Protein AF-A0A1C4VJJ0-F1 (afdb_monomer)

Secondary structure (DSSP, 8-state):
-------PPPPPPPTT--HHHHHHHHHHHHHHTTT--HHHHHHHHHHHHHHHHHHHHHHHHTT-SEEE-GGG-EEE-THHHHHHHHHHHHHHHHHHH-TTS-S--TTSHHHHHHHHTTTTT--

Structure (mmCIF, N/CA/C/O backbone):
data_AF-A0A1C4VJJ0-F1
#
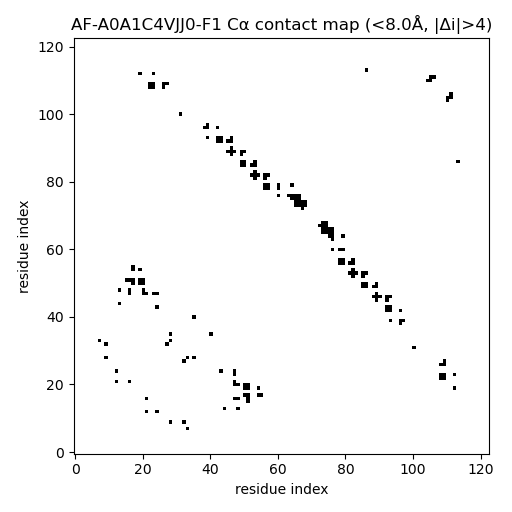_entry.id   AF-A0A1C4VJJ0-F1
#
loop_
_atom_site.group_PDB
_atom_site.id
_atom_site.type_symbol
_atom_site.label_atom_id
_atom_site.label_alt_id
_atom_site.label_comp_id
_atom_site.label_asym_id
_atom_site.label_entity_id
_atom_site.label_seq_id
_atom_site.pdbx_PDB_ins_code
_atom_site.Cartn_x
_atom_site.Cartn_y
_atom_site.Cartn_z
_atom_site.occupancy
_atom_site.B_iso_or_equiv
_atom_site.auth_seq_id
_atom_site.auth_comp_id
_atom_site.auth_asym_id
_atom_site.auth_atom_id
_atom_site.pdbx_PDB_model_num
ATOM 1 N N . MET A 1 1 ? 20.376 -21.073 -34.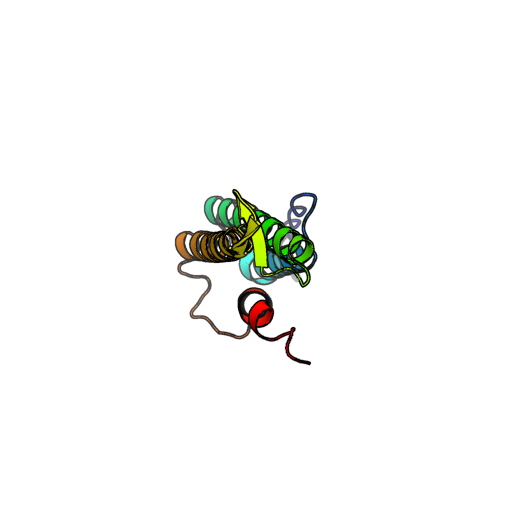105 1.00 39.91 1 MET A N 1
ATOM 2 C CA . MET A 1 1 ? 20.999 -20.433 -32.929 1.00 39.91 1 MET A CA 1
ATOM 3 C C . MET A 1 1 ? 19.987 -19.452 -32.373 1.00 39.91 1 MET A C 1
ATOM 5 O O . MET A 1 1 ? 19.830 -18.378 -32.931 1.00 39.91 1 MET A O 1
ATOM 9 N N . THR A 1 2 ? 19.201 -19.875 -31.385 1.00 43.84 2 THR A N 1
ATOM 10 C CA . THR A 1 2 ? 18.317 -18.987 -30.622 1.00 43.84 2 THR A CA 1
ATOM 11 C C . THR A 1 2 ? 19.180 -18.264 -29.603 1.00 43.84 2 THR A C 1
ATOM 13 O O . THR A 1 2 ? 19.650 -18.873 -28.646 1.00 43.84 2 THR A O 1
ATOM 16 N N . ASP A 1 3 ? 19.460 -17.001 -29.896 1.00 43.16 3 ASP A N 1
ATOM 17 C CA . ASP A 1 3 ? 20.109 -16.052 -29.003 1.00 43.16 3 ASP A CA 1
ATOM 18 C C . ASP A 1 3 ? 19.116 -15.724 -27.880 1.00 43.16 3 ASP A C 1
ATOM 20 O O . ASP A 1 3 ? 18.187 -14.932 -28.051 1.00 43.16 3 ASP A O 1
ATOM 24 N N . THR A 1 4 ? 19.206 -16.464 -26.775 1.00 50.78 4 THR A N 1
ATOM 25 C CA . THR A 1 4 ? 18.408 -16.207 -25.577 1.00 50.78 4 THR A CA 1
ATOM 26 C C . THR A 1 4 ? 18.939 -14.913 -24.976 1.00 50.78 4 THR A C 1
ATOM 28 O O . THR A 1 4 ? 20.016 -14.907 -24.379 1.00 50.78 4 THR A O 1
AT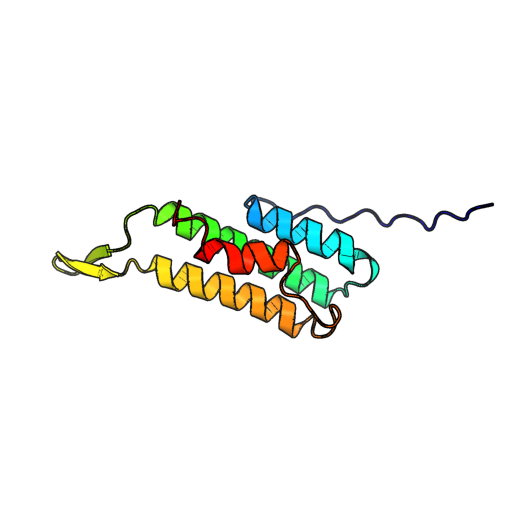OM 31 N N . ALA A 1 5 ? 18.219 -13.806 -25.181 1.00 53.75 5 ALA A N 1
ATOM 32 C CA . ALA A 1 5 ? 18.549 -12.528 -24.560 1.00 53.75 5 ALA A CA 1
ATOM 33 C C . ALA A 1 5 ? 18.811 -12.747 -23.056 1.00 53.75 5 ALA A C 1
ATOM 35 O O . ALA A 1 5 ? 18.053 -13.491 -22.427 1.00 53.75 5 ALA A O 1
ATOM 36 N N . PRO A 1 6 ? 19.871 -12.152 -22.478 1.00 48.84 6 PRO A N 1
ATOM 37 C CA . PRO A 1 6 ? 20.214 -12.386 -21.085 1.00 48.84 6 PRO A CA 1
ATOM 38 C C . PRO A 1 6 ? 19.048 -11.936 -20.208 1.00 48.84 6 PRO A C 1
ATOM 40 O O . PRO A 1 6 ? 18.710 -10.751 -20.158 1.00 48.84 6 PRO A O 1
ATOM 43 N N . GLU A 1 7 ? 18.418 -12.904 -19.548 1.00 54.47 7 GLU A N 1
ATOM 44 C CA . GLU A 1 7 ? 17.358 -12.685 -18.576 1.00 54.47 7 GLU A CA 1
ATOM 45 C C . GLU A 1 7 ? 17.960 -11.842 -17.447 1.00 54.47 7 GLU A C 1
ATOM 47 O O . GLU A 1 7 ? 18.807 -12.300 -16.677 1.00 54.47 7 GLU A O 1
ATOM 52 N N . ARG A 1 8 ? 17.635 -10.544 -17.424 1.00 56.44 8 ARG A N 1
ATOM 53 C CA . ARG A 1 8 ? 18.104 -9.656 -16.360 1.00 56.44 8 ARG A CA 1
ATOM 54 C C . ARG A 1 8 ? 17.524 -10.208 -15.053 1.00 56.44 8 ARG A C 1
ATOM 56 O O . ARG A 1 8 ? 16.302 -10.337 -14.985 1.00 56.44 8 ARG A O 1
ATOM 63 N N . PRO A 1 9 ? 18.351 -10.517 -14.038 1.00 62.91 9 PRO A N 1
ATOM 64 C CA . PRO A 1 9 ? 17.842 -11.058 -12.787 1.00 62.91 9 PRO A CA 1
ATOM 65 C C . PRO A 1 9 ? 16.829 -10.079 -12.197 1.00 62.91 9 PRO A C 1
ATOM 67 O O . PRO A 1 9 ? 17.097 -8.874 -12.112 1.00 62.91 9 PRO A O 1
ATOM 70 N N . LEU A 1 10 ? 15.648 -10.595 -11.854 1.00 67.44 10 LEU A N 1
ATOM 71 C CA . LEU A 1 10 ? 14.620 -9.808 -11.190 1.00 67.44 10 LEU A CA 1
ATOM 72 C C . LEU A 1 10 ? 15.167 -9.339 -9.835 1.00 67.44 10 LEU A C 1
ATOM 74 O O . LEU A 1 10 ? 15.791 -10.131 -9.129 1.00 67.44 10 LEU A O 1
ATOM 78 N N . PRO A 1 11 ? 14.988 -8.058 -9.478 1.00 79.62 11 PRO A N 1
ATOM 79 C CA . PRO A 1 11 ? 15.427 -7.560 -8.186 1.00 79.62 11 PRO A CA 1
ATOM 80 C C . PRO A 1 11 ? 14.630 -8.218 -7.058 1.00 79.62 11 PRO A C 1
ATOM 82 O O . PRO A 1 11 ? 13.422 -8.441 -7.186 1.00 79.62 11 PRO A O 1
ATOM 85 N N . ASP A 1 12 ? 15.308 -8.460 -5.938 1.00 86.38 12 ASP A N 1
ATOM 86 C CA . ASP A 1 12 ? 14.665 -8.988 -4.741 1.00 86.38 12 ASP A CA 1
ATOM 87 C C . ASP A 1 12 ? 13.579 -8.024 -4.233 1.00 86.38 12 ASP A C 1
ATOM 89 O O . ASP A 1 12 ? 13.760 -6.795 -4.284 1.00 86.38 12 ASP A O 1
ATOM 93 N N . PRO A 1 13 ? 12.448 -8.554 -3.733 1.00 89.31 13 PRO A N 1
ATOM 94 C CA . PRO A 1 13 ? 11.411 -7.731 -3.139 1.00 89.31 13 PRO A CA 1
ATOM 95 C C . PRO A 1 13 ? 11.931 -6.992 -1.898 1.00 89.31 13 PRO A C 1
ATOM 97 O O . PRO A 1 13 ? 12.818 -7.481 -1.191 1.00 89.31 13 PRO A O 1
ATOM 100 N N . PRO A 1 14 ? 11.357 -5.818 -1.575 1.00 90.50 14 PRO A N 1
ATOM 101 C CA . PRO A 1 14 ? 11.547 -5.199 -0.273 1.00 90.50 14 PRO A CA 1
ATOM 102 C C . PRO A 1 14 ? 11.280 -6.193 0.872 1.00 90.50 14 PRO A C 1
ATOM 104 O O . PRO A 1 14 ? 10.401 -7.046 0.743 1.00 90.50 14 PRO A O 1
ATOM 107 N N . PRO A 1 15 ? 11.990 -6.082 2.008 1.00 89.50 15 PRO A N 1
ATOM 108 C CA . PRO A 1 15 ? 11.703 -6.924 3.161 1.00 89.50 15 PRO A CA 1
ATOM 109 C C . PRO A 1 15 ? 10.305 -6.624 3.714 1.00 89.50 15 PRO A C 1
ATOM 111 O O . PRO A 1 15 ? 9.765 -5.529 3.527 1.00 89.50 15 PRO A O 1
ATOM 114 N N . ASP A 1 16 ? 9.747 -7.596 4.435 1.00 89.94 16 ASP A N 1
ATOM 115 C CA . ASP A 1 16 ? 8.493 -7.462 5.178 1.00 89.94 16 ASP A CA 1
ATOM 116 C C . ASP A 1 16 ? 7.278 -7.082 4.308 1.00 89.94 16 ASP A C 1
ATOM 118 O O . ASP A 1 16 ? 6.420 -6.298 4.731 1.00 89.94 16 ASP A O 1
ATOM 122 N N . LEU A 1 17 ? 7.175 -7.626 3.094 1.00 91.44 17 LEU A N 1
ATOM 123 C CA . LEU A 1 17 ? 5.935 -7.550 2.321 1.00 91.44 17 LEU A CA 1
ATOM 124 C C . LEU A 1 17 ? 4.896 -8.545 2.842 1.00 91.44 17 LEU A C 1
ATOM 126 O O . LEU A 1 17 ? 5.208 -9.673 3.218 1.00 91.44 17 LEU A O 1
ATOM 130 N N . THR A 1 18 ? 3.643 -8.105 2.855 1.00 93.31 18 THR A N 1
ATOM 131 C CA . THR A 1 18 ? 2.483 -8.988 3.001 1.00 93.31 18 THR A CA 1
ATOM 132 C C . THR A 1 18 ? 2.267 -9.784 1.710 1.00 93.31 18 THR A C 1
ATOM 134 O O . THR A 1 18 ? 2.767 -9.366 0.662 1.00 93.31 18 THR A O 1
ATOM 137 N N . PRO A 1 19 ? 1.513 -10.900 1.743 1.00 91.62 19 PRO A N 1
ATOM 138 C CA . PRO A 1 19 ? 1.237 -11.685 0.539 1.00 91.62 19 PRO A CA 1
ATOM 139 C C . PRO A 1 19 ? 0.670 -10.848 -0.616 1.00 91.62 19 PRO A C 1
ATOM 141 O O . PRO A 1 19 ? 1.218 -10.878 -1.709 1.00 91.62 19 PRO A O 1
ATOM 144 N N . ASP A 1 20 ? -0.331 -9.999 -0.359 1.00 84.62 20 ASP A N 1
ATOM 145 C CA . ASP A 1 20 ? -0.938 -9.151 -1.398 1.00 84.62 20 ASP A CA 1
ATOM 146 C C . ASP A 1 20 ? 0.061 -8.119 -1.975 1.00 84.62 20 ASP A C 1
ATOM 148 O O . ASP A 1 20 ? 0.002 -7.770 -3.157 1.00 84.62 20 ASP A O 1
ATOM 152 N N . ALA A 1 21 ? 1.000 -7.621 -1.162 1.00 87.94 21 ALA A N 1
ATOM 153 C CA . ALA A 1 21 ? 2.047 -6.710 -1.622 1.00 87.94 21 ALA A CA 1
ATOM 154 C C . ALA A 1 21 ? 3.137 -7.427 -2.436 1.00 87.94 21 ALA A C 1
ATOM 156 O O . ALA A 1 21 ? 3.685 -6.833 -3.369 1.00 87.94 21 ALA A O 1
ATOM 157 N N . LEU A 1 22 ? 3.444 -8.681 -2.093 1.00 90.81 22 LEU A N 1
ATOM 158 C CA . LEU A 1 22 ? 4.362 -9.531 -2.847 1.00 90.81 22 LEU A CA 1
ATOM 159 C C . LEU A 1 22 ? 3.756 -9.926 -4.198 1.00 90.81 22 LEU A C 1
ATOM 161 O O . LEU A 1 22 ? 4.413 -9.763 -5.221 1.00 90.81 22 LEU A O 1
ATOM 165 N N . ASP A 1 23 ? 2.481 -10.314 -4.224 1.00 86.75 23 ASP A N 1
ATOM 166 C CA . ASP A 1 23 ? 1.757 -10.603 -5.464 1.00 86.75 23 ASP A CA 1
ATOM 167 C C . ASP A 1 23 ? 1.795 -9.394 -6.415 1.00 86.75 23 ASP A C 1
ATOM 169 O O . ASP A 1 23 ? 2.048 -9.537 -7.609 1.00 86.75 23 ASP A O 1
ATOM 173 N N . LEU A 1 24 ? 1.603 -8.175 -5.891 1.00 85.31 24 LEU A N 1
ATOM 174 C CA . LEU A 1 24 ? 1.711 -6.940 -6.677 1.00 85.31 24 LEU A CA 1
ATOM 175 C C . LEU A 1 24 ? 3.129 -6.707 -7.229 1.00 85.31 24 LEU A C 1
ATOM 177 O O . LEU A 1 24 ? 3.279 -6.231 -8.357 1.00 85.31 24 LEU A O 1
ATOM 181 N N . TRP A 1 25 ? 4.161 -6.999 -6.433 1.00 88.31 25 TRP A N 1
ATOM 182 C CA . TRP A 1 25 ? 5.562 -6.898 -6.847 1.00 88.31 25 TRP A CA 1
ATOM 183 C C . TRP A 1 25 ? 5.860 -7.835 -8.018 1.00 88.31 25 TRP A C 1
ATOM 185 O O . TRP A 1 25 ? 6.373 -7.398 -9.052 1.00 88.31 25 TRP A O 1
ATOM 195 N N . GLU A 1 26 ? 5.499 -9.106 -7.860 1.00 88.50 26 GLU A N 1
ATOM 196 C CA . GLU A 1 26 ? 5.738 -10.152 -8.848 1.00 88.50 26 GLU A CA 1
ATOM 197 C C . GLU A 1 26 ? 4.945 -9.905 -10.135 1.00 88.50 26 GLU A C 1
ATOM 199 O O . GLU A 1 26 ? 5.521 -9.990 -11.219 1.00 88.50 26 GLU A O 1
ATOM 204 N N . ASP A 1 27 ? 3.669 -9.515 -10.037 1.00 84.38 27 ASP A N 1
ATOM 205 C CA . ASP A 1 27 ? 2.807 -9.209 -11.189 1.00 84.38 27 ASP A CA 1
ATOM 206 C C . ASP A 1 27 ? 3.415 -8.083 -12.044 1.00 84.38 27 ASP A C 1
ATOM 208 O O . ASP A 1 27 ? 3.618 -8.228 -13.253 1.00 84.38 27 ASP A O 1
ATOM 212 N N . ILE A 1 28 ? 3.808 -6.967 -11.416 1.00 84.56 28 ILE A N 1
ATOM 213 C CA . ILE A 1 28 ? 4.362 -5.822 -12.150 1.00 84.56 28 ILE A CA 1
ATOM 214 C C . ILE A 1 28 ? 5.730 -6.145 -12.752 1.00 84.56 28 ILE A C 1
ATOM 216 O O . ILE A 1 28 ? 5.985 -5.777 -13.900 1.00 84.56 28 ILE A O 1
ATOM 220 N N . LEU A 1 29 ? 6.619 -6.822 -12.025 1.00 86.19 29 LEU A N 1
ATOM 221 C CA . LEU A 1 29 ? 7.930 -7.170 -12.572 1.00 86.19 29 LEU A CA 1
ATOM 222 C C . LEU A 1 29 ? 7.848 -8.229 -13.675 1.00 86.19 29 LEU A C 1
ATOM 224 O O . LEU A 1 29 ? 8.590 -8.129 -14.650 1.00 86.19 29 LEU A O 1
ATOM 228 N N . THR A 1 30 ? 6.918 -9.178 -13.577 1.00 83.25 30 THR A N 1
ATOM 229 C CA . THR A 1 30 ? 6.691 -10.188 -14.620 1.00 83.25 30 THR A CA 1
ATOM 230 C C . THR A 1 30 ? 6.209 -9.541 -15.916 1.00 83.25 30 THR A C 1
ATOM 232 O O . THR A 1 30 ? 6.722 -9.843 -16.992 1.00 83.25 30 THR A O 1
ATOM 235 N N . HIS A 1 31 ? 5.251 -8.615 -15.832 1.00 81.12 31 HIS A N 1
ATOM 236 C CA . HIS A 1 31 ? 4.646 -8.008 -17.020 1.00 81.12 31 HIS A CA 1
ATOM 237 C C . HIS A 1 31 ? 5.413 -6.798 -17.564 1.00 81.12 31 HIS A C 1
ATOM 239 O O . H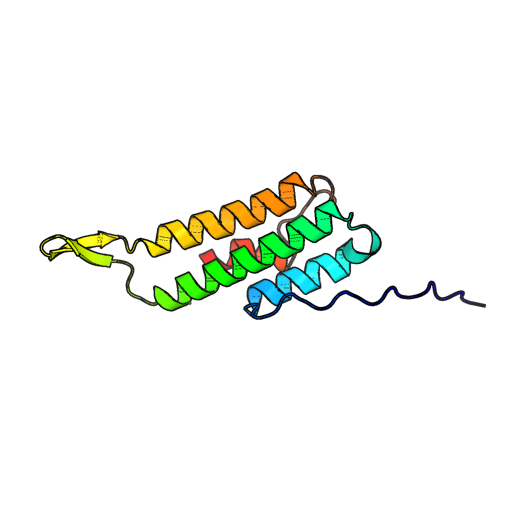IS A 1 31 ? 5.355 -6.518 -18.762 1.00 81.12 31 HIS A O 1
ATOM 245 N N . HIS A 1 32 ? 6.136 -6.077 -16.706 1.00 81.50 32 HIS A N 1
ATOM 246 C CA . HIS A 1 32 ? 6.725 -4.783 -17.054 1.00 81.50 32 HIS A CA 1
ATOM 247 C C . HIS A 1 32 ? 8.186 -4.623 -16.626 1.00 81.50 32 HIS A C 1
ATOM 249 O O . HIS A 1 32 ? 8.776 -3.579 -16.905 1.00 81.50 32 HIS A O 1
ATOM 255 N N . GLY A 1 33 ? 8.807 -5.623 -15.993 1.00 80.94 33 GLY A N 1
ATOM 256 C CA . GLY A 1 33 ? 10.170 -5.525 -15.456 1.00 80.94 33 GLY A CA 1
ATOM 257 C C . GLY A 1 33 ? 11.236 -5.199 -16.505 1.00 80.94 33 GLY A C 1
ATOM 258 O O . GLY A 1 33 ? 12.200 -4.498 -16.204 1.00 80.94 33 GLY A O 1
ATOM 259 N N . ALA A 1 34 ? 11.043 -5.617 -17.759 1.00 80.31 34 ALA A N 1
ATOM 260 C CA . ALA A 1 34 ? 11.951 -5.275 -18.858 1.00 80.31 34 ALA A CA 1
ATOM 261 C C . ALA A 1 34 ? 11.865 -3.795 -19.280 1.00 80.31 34 ALA A C 1
ATOM 263 O O . ALA A 1 34 ? 12.848 -3.225 -19.754 1.00 80.31 34 ALA A O 1
ATOM 264 N N . THR A 1 35 ? 10.696 -3.173 -19.112 1.00 80.69 35 THR A N 1
ATOM 265 C CA . THR A 1 35 ? 10.390 -1.810 -19.579 1.00 80.69 35 THR A CA 1
ATOM 266 C C . THR A 1 35 ? 10.305 -0.785 -18.452 1.00 80.69 35 THR A C 1
ATOM 268 O O . THR A 1 35 ? 10.157 0.409 -18.715 1.00 80.69 35 THR A O 1
ATOM 271 N N . ILE A 1 36 ? 10.360 -1.226 -17.193 1.00 81.88 36 ILE A N 1
ATOM 272 C CA . ILE A 1 36 ? 10.202 -0.351 -16.038 1.00 81.88 36 ILE A CA 1
ATOM 273 C C . ILE A 1 36 ? 11.374 0.633 -15.957 1.00 81.88 36 ILE A C 1
ATOM 275 O O . ILE A 1 36 ? 12.549 0.264 -15.978 1.00 81.88 36 ILE A O 1
ATOM 279 N N . THR A 1 37 ? 11.052 1.922 -15.882 1.00 85.12 37 THR A N 1
ATOM 280 C CA . THR A 1 37 ? 12.059 2.970 -15.689 1.00 85.12 37 THR A CA 1
ATOM 281 C C . THR A 1 37 ? 12.538 2.977 -14.238 1.00 85.12 37 THR A C 1
ATOM 283 O O . THR A 1 37 ? 11.849 2.483 -13.348 1.00 85.12 37 THR A O 1
ATOM 286 N N . THR A 1 38 ? 13.679 3.608 -13.952 1.00 85.38 38 THR A N 1
ATOM 287 C CA . THR A 1 38 ? 14.161 3.782 -12.568 1.00 85.38 38 THR A CA 1
ATOM 288 C C . THR A 1 38 ? 13.128 4.482 -11.680 1.00 85.38 38 THR A C 1
ATOM 290 O O . THR A 1 38 ? 12.931 4.102 -10.528 1.00 85.38 38 THR A O 1
ATOM 293 N N . ILE A 1 39 ? 12.425 5.479 -12.227 1.00 85.56 39 ILE A N 1
ATOM 294 C CA . ILE A 1 39 ? 11.348 6.184 -11.522 1.00 85.56 39 ILE A CA 1
ATOM 295 C C . ILE A 1 39 ? 10.171 5.224 -11.289 1.00 85.56 39 ILE A C 1
ATOM 297 O O . ILE A 1 39 ? 9.635 5.176 -10.183 1.00 85.56 39 ILE A O 1
ATOM 301 N N . GLY A 1 40 ? 9.806 4.421 -12.300 1.00 85.25 40 GLY A N 1
ATOM 302 C CA . GLY A 1 40 ? 8.767 3.383 -12.218 1.00 85.25 40 GLY A CA 1
ATOM 303 C C . GLY A 1 40 ? 9.048 2.360 -11.135 1.00 85.25 40 GLY A C 1
ATOM 304 O O . GLY A 1 40 ? 8.177 2.046 -10.329 1.00 85.25 40 GLY A O 1
ATOM 305 N N . PHE A 1 41 ? 10.294 1.911 -11.063 1.00 88.06 41 PHE A N 1
ATOM 306 C CA . PHE A 1 41 ? 10.743 0.978 -10.049 1.00 88.06 41 PHE A CA 1
ATOM 307 C C . PHE A 1 41 ? 10.676 1.593 -8.645 1.00 88.06 41 PHE A C 1
ATOM 309 O O . PHE A 1 41 ? 10.169 0.966 -7.718 1.00 88.06 41 PHE A O 1
ATOM 316 N N . GLY A 1 42 ? 11.087 2.856 -8.488 1.00 89.00 42 GLY A N 1
ATOM 317 C CA . GLY A 1 42 ? 10.920 3.590 -7.232 1.00 89.00 42 GLY A CA 1
ATOM 318 C C . GLY A 1 42 ? 9.453 3.695 -6.796 1.00 89.00 42 GLY A C 1
ATOM 319 O O . GLY A 1 42 ? 9.139 3.456 -5.629 1.00 89.00 42 GLY A O 1
ATOM 320 N N . ALA A 1 43 ? 8.542 3.987 -7.728 1.00 87.88 43 ALA A N 1
ATOM 321 C CA . ALA A 1 43 ? 7.108 4.013 -7.450 1.00 87.88 43 ALA A CA 1
ATOM 322 C C . ALA A 1 43 ? 6.551 2.635 -7.079 1.00 87.88 43 ALA A C 1
ATOM 324 O O . ALA A 1 43 ? 5.748 2.554 -6.148 1.00 87.88 43 ALA A O 1
ATOM 325 N N . LEU A 1 44 ? 6.998 1.560 -7.736 1.00 89.62 44 LEU A N 1
ATOM 326 C CA . LEU A 1 44 ? 6.636 0.189 -7.371 1.00 89.62 44 LEU A CA 1
ATOM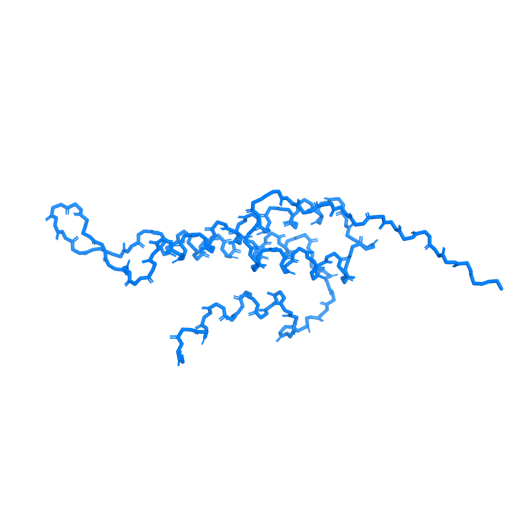 327 C C . LEU A 1 44 ? 7.030 -0.113 -5.921 1.00 89.62 44 LEU A C 1
ATOM 329 O O . LEU A 1 44 ? 6.169 -0.494 -5.131 1.00 89.62 44 LEU A O 1
ATOM 333 N N . VAL A 1 45 ? 8.289 0.147 -5.549 1.00 92.31 45 VAL A N 1
ATOM 334 C CA . VAL A 1 45 ? 8.804 -0.076 -4.186 1.00 92.31 45 VAL A CA 1
ATOM 335 C C . VAL A 1 45 ? 7.971 0.663 -3.135 1.00 92.31 45 VAL A C 1
ATOM 337 O O . VAL A 1 45 ? 7.643 0.095 -2.093 1.00 92.31 45 VAL A O 1
ATOM 340 N N . GLN A 1 46 ? 7.614 1.927 -3.378 1.00 92.19 46 GLN A N 1
ATOM 341 C CA . GLN A 1 46 ? 6.783 2.682 -2.431 1.00 92.19 46 GLN A CA 1
ATOM 342 C C . GLN A 1 46 ? 5.350 2.146 -2.373 1.00 92.19 46 GLN A C 1
ATOM 344 O O . GLN A 1 46 ? 4.753 2.075 -1.300 1.00 92.19 46 GLN A O 1
ATOM 349 N N . SER A 1 47 ? 4.807 1.722 -3.510 1.00 91.06 47 SER A N 1
ATOM 350 C CA . SER A 1 47 ? 3.434 1.227 -3.602 1.00 91.06 47 SER A CA 1
ATOM 351 C C . SER A 1 47 ? 3.252 -0.092 -2.861 1.00 91.06 47 SER A C 1
ATOM 353 O O . SER A 1 47 ? 2.307 -0.214 -2.086 1.00 91.06 47 SER A O 1
ATOM 355 N N . VAL A 1 48 ? 4.176 -1.047 -3.008 1.00 92.69 48 VAL A N 1
ATOM 356 C CA . VAL A 1 48 ? 4.102 -2.330 -2.282 1.00 92.69 48 VAL A CA 1
ATOM 357 C C . VAL A 1 48 ? 4.246 -2.139 -0.770 1.00 92.69 48 VAL A C 1
ATOM 359 O O . VAL A 1 48 ? 3.550 -2.791 0.001 1.00 92.69 48 VAL A O 1
ATOM 362 N N . LYS A 1 49 ? 5.052 -1.166 -0.321 1.00 94.25 49 LYS A N 1
ATOM 363 C CA . LYS A 1 49 ? 5.149 -0.805 1.105 1.00 94.25 49 LYS A CA 1
ATOM 364 C C . LYS A 1 49 ? 3.850 -0.215 1.649 1.00 94.25 49 LYS A C 1
ATOM 366 O O . LYS A 1 49 ? 3.454 -0.531 2.768 1.00 94.25 49 LYS A O 1
ATOM 371 N N . LEU A 1 50 ? 3.180 0.628 0.865 1.00 93.25 50 LEU A N 1
ATOM 372 C CA . LEU A 1 50 ? 1.879 1.193 1.226 1.00 93.25 50 LEU A CA 1
ATOM 373 C C . LEU A 1 50 ? 0.782 0.123 1.279 1.00 93.25 50 LEU A C 1
ATOM 375 O O . LEU A 1 50 ? -0.058 0.168 2.175 1.00 93.25 50 LEU A O 1
ATOM 379 N N . VAL A 1 51 ? 0.806 -0.850 0.364 1.00 90.94 51 VAL A N 1
ATOM 380 C CA . VAL A 1 51 ? -0.099 -2.009 0.413 1.00 90.94 51 VAL A CA 1
ATOM 381 C C . VAL A 1 51 ? 0.168 -2.837 1.669 1.00 90.94 51 VAL A C 1
ATOM 383 O O . VAL A 1 51 ? -0.756 -3.052 2.444 1.00 90.94 51 VAL A O 1
ATOM 386 N N . ALA A 1 52 ? 1.426 -3.175 1.958 1.00 94.50 52 ALA A N 1
ATOM 387 C CA . ALA A 1 52 ? 1.780 -3.921 3.166 1.00 94.50 52 ALA A CA 1
ATOM 388 C C . ALA A 1 52 ? 1.388 -3.195 4.467 1.00 94.50 52 ALA A C 1
ATOM 390 O O . ALA A 1 52 ? 1.007 -3.831 5.449 1.00 94.50 52 ALA A O 1
ATOM 391 N N . LEU A 1 53 ? 1.459 -1.860 4.496 1.00 93.88 53 LEU A N 1
ATOM 392 C CA . LEU A 1 53 ? 0.951 -1.061 5.614 1.00 93.88 53 LEU A CA 1
ATOM 393 C C . LEU A 1 53 ? -0.575 -1.161 5.736 1.00 93.88 5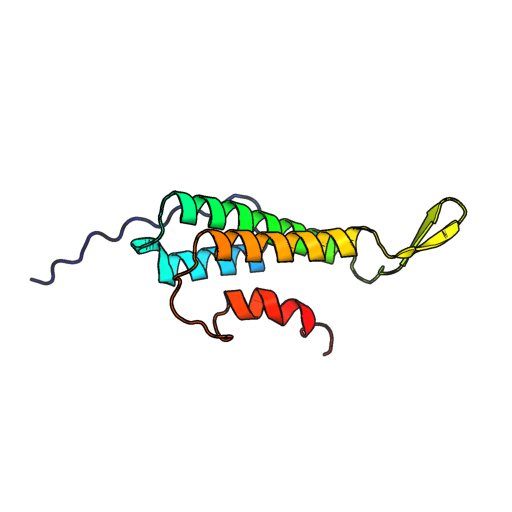3 LEU A C 1
ATOM 395 O O . LEU A 1 53 ? -1.084 -1.320 6.843 1.00 93.88 53 LEU A O 1
ATOM 399 N N . ALA A 1 54 ? -1.293 -1.055 4.615 1.00 92.19 54 ALA A N 1
ATOM 400 C CA . ALA A 1 54 ? -2.747 -1.162 4.595 1.00 92.19 54 ALA A CA 1
ATOM 401 C C . ALA A 1 54 ? -3.210 -2.537 5.086 1.00 92.19 54 ALA A C 1
ATOM 403 O O . ALA A 1 54 ? -4.097 -2.603 5.929 1.00 92.19 54 ALA A O 1
ATOM 404 N N . ASP A 1 55 ? -2.572 -3.610 4.628 1.00 92.50 55 ASP A N 1
ATOM 405 C CA . ASP A 1 55 ? -2.932 -4.976 5.008 1.00 92.50 55 ASP A CA 1
ATOM 406 C C . ASP A 1 55 ? -2.736 -5.213 6.514 1.00 92.50 55 ASP A C 1
ATOM 408 O O . ASP A 1 55 ? -3.625 -5.728 7.188 1.00 92.50 55 ASP A O 1
ATOM 412 N N . ARG A 1 56 ? -1.616 -4.747 7.084 1.00 92.75 56 ARG A N 1
ATOM 413 C CA . ARG A 1 56 ? -1.374 -4.820 8.536 1.00 92.75 56 ARG A CA 1
ATOM 414 C C . ARG A 1 56 ? -2.356 -3.978 9.341 1.00 92.75 56 ARG A C 1
ATOM 416 O O . ARG A 1 56 ? -2.761 -4.371 10.431 1.00 92.75 56 ARG A O 1
ATOM 423 N N . ALA A 1 57 ? -2.723 -2.804 8.833 1.00 90.50 57 ALA A N 1
ATOM 424 C CA . ALA A 1 57 ? -3.722 -1.964 9.478 1.00 90.50 57 ALA A CA 1
ATOM 425 C C . ALA A 1 57 ? -5.116 -2.614 9.418 1.00 90.50 57 ALA A C 1
ATOM 427 O O . ALA A 1 57 ? -5.840 -2.562 10.406 1.00 90.50 57 ALA A O 1
ATOM 428 N N . GLU A 1 58 ? -5.479 -3.274 8.315 1.00 90.94 58 GLU A N 1
ATOM 429 C CA . GLU A 1 58 ? -6.713 -4.066 8.205 1.00 90.94 58 GLU A CA 1
ATOM 430 C C . GLU A 1 58 ? -6.722 -5.250 9.180 1.00 90.94 58 GLU A C 1
ATOM 432 O O . GLU A 1 58 ? -7.731 -5.474 9.854 1.00 90.94 58 GLU A O 1
ATOM 437 N N . GLU A 1 59 ? -5.602 -5.964 9.311 1.00 91.81 59 GLU A N 1
ATOM 438 C CA . GLU A 1 59 ? -5.438 -7.040 10.292 1.00 91.81 59 GLU A CA 1
ATOM 439 C C . GLU A 1 59 ? -5.600 -6.520 11.728 1.00 91.81 59 GLU A C 1
ATOM 441 O O . GLU A 1 59 ? -6.344 -7.104 12.515 1.00 91.81 59 GLU A O 1
ATOM 446 N N . ALA A 1 60 ? -4.987 -5.376 12.047 1.00 91.25 60 ALA A N 1
ATOM 447 C CA . ALA A 1 60 ? -5.104 -4.735 13.355 1.00 91.25 60 ALA A CA 1
ATOM 448 C C . ALA A 1 60 ? -6.520 -4.210 13.657 1.00 91.25 60 ALA A C 1
ATOM 450 O O . ALA A 1 60 ? -6.916 -4.167 14.820 1.00 91.25 60 ALA A O 1
ATOM 451 N N . ILE A 1 61 ? -7.289 -3.808 12.637 1.00 91.50 61 ILE A N 1
ATOM 452 C CA . ILE A 1 61 ? -8.707 -3.447 12.796 1.00 91.50 61 ILE A CA 1
ATOM 453 C C . ILE A 1 61 ? -9.540 -4.693 13.118 1.00 91.50 61 ILE A C 1
ATOM 455 O O . ILE A 1 61 ? -10.423 -4.631 13.969 1.00 91.50 61 ILE A O 1
ATOM 459 N N . GLY A 1 62 ? -9.312 -5.812 12.423 1.00 90.88 62 GLY A N 1
ATOM 460 C CA . GLY A 1 62 ? -10.067 -7.051 12.617 1.00 90.88 62 GLY A CA 1
ATOM 461 C C . GLY A 1 62 ? -11.588 -6.873 12.453 1.00 90.88 62 GLY A C 1
ATOM 462 O O . GLY A 1 62 ? -12.103 -6.662 11.343 1.00 90.88 62 GLY A O 1
ATOM 463 N N . SER A 1 63 ? -12.325 -7.010 13.561 1.00 88.06 63 SER A N 1
ATOM 464 C CA . SER A 1 63 ? -13.773 -6.748 13.665 1.00 88.06 63 SER A CA 1
ATOM 465 C C . SER A 1 63 ? -14.120 -5.383 14.267 1.00 88.06 63 SER A C 1
ATOM 467 O O . SER A 1 63 ? -15.287 -4.986 14.250 1.00 88.06 63 SER A O 1
ATOM 469 N N . ASP A 1 64 ? -13.132 -4.652 14.773 1.00 89.62 64 ASP A N 1
ATOM 470 C CA . ASP A 1 64 ? -13.320 -3.487 15.633 1.00 89.62 64 ASP A CA 1
ATOM 471 C C . ASP A 1 64 ? -13.339 -2.200 14.806 1.00 89.62 64 ASP A C 1
ATOM 473 O O . ASP A 1 64 ? -12.411 -1.387 14.796 1.00 89.62 64 ASP A O 1
ATOM 477 N N . PHE A 1 65 ? -14.442 -2.009 14.084 1.00 87.56 65 PHE A N 1
ATOM 478 C CA . PHE A 1 65 ? -14.681 -0.805 13.282 1.00 87.56 65 PHE A CA 1
ATOM 479 C C . PHE A 1 65 ? -14.994 0.435 14.129 1.00 87.56 65 PHE A C 1
ATOM 481 O O . PHE A 1 65 ? -14.838 1.563 13.658 1.00 87.56 65 PHE A O 1
ATOM 488 N N . VAL A 1 66 ? -15.429 0.232 15.372 1.00 89.75 66 VAL A N 1
ATOM 489 C CA . VAL A 1 66 ? -15.732 1.286 16.341 1.00 89.75 66 VAL A CA 1
ATOM 490 C C . VAL A 1 66 ? -14.875 1.052 17.574 1.00 89.75 66 VAL A C 1
ATOM 492 O O . VAL A 1 66 ? -14.882 -0.038 18.139 1.00 89.75 66 VAL A O 1
ATOM 495 N N . VAL A 1 67 ? -14.157 2.086 17.998 1.00 91.88 67 VAL A N 1
ATOM 496 C CA . VAL A 1 67 ? -13.313 2.072 19.195 1.00 91.88 67 VAL A CA 1
ATOM 497 C C . VAL A 1 67 ? -13.814 3.104 20.197 1.00 91.88 67 VAL A C 1
ATOM 499 O O . VAL A 1 67 ? -14.546 4.037 19.855 1.00 91.88 67 VAL A O 1
ATOM 502 N N . ILE A 1 68 ? -13.421 2.945 21.458 1.00 92.75 68 ILE A N 1
ATOM 503 C CA . ILE A 1 68 ? -13.751 3.911 22.502 1.00 92.75 68 ILE A CA 1
ATOM 504 C C . ILE A 1 68 ? -12.752 5.067 22.444 1.00 92.75 68 ILE A C 1
ATOM 506 O O . ILE A 1 68 ? -11.564 4.903 22.716 1.00 92.75 68 ILE A O 1
ATOM 510 N N . GLY A 1 69 ? -13.248 6.239 22.063 1.00 88.31 69 GLY A N 1
ATOM 511 C CA . GLY A 1 69 ? -12.489 7.477 21.990 1.00 88.31 69 GLY A CA 1
ATOM 512 C C . GLY A 1 69 ? -12.403 8.213 23.327 1.00 88.31 69 GLY A C 1
ATOM 513 O O . GLY A 1 69 ? -12.714 7.698 24.406 1.00 88.31 69 GLY A O 1
ATOM 514 N N . PHE A 1 70 ? -11.987 9.477 23.257 1.00 88.75 70 PHE A N 1
ATOM 515 C CA . PHE A 1 70 ? -11.870 10.335 24.433 1.00 88.75 70 PHE A CA 1
ATOM 516 C C . PHE A 1 70 ? -13.220 10.477 25.159 1.00 88.75 70 PHE A C 1
ATOM 518 O O . PHE A 1 70 ? -14.258 10.674 24.529 1.00 88.75 70 PHE A O 1
ATOM 525 N N . ARG A 1 71 ? -13.204 10.385 26.498 1.00 92.00 71 ARG A N 1
ATOM 526 C CA . ARG A 1 71 ? -14.401 10.405 27.370 1.00 92.00 71 ARG A CA 1
ATOM 527 C C . ARG A 1 71 ? -15.422 9.286 27.112 1.00 92.00 71 ARG A C 1
ATOM 529 O O . ARG A 1 71 ? -16.590 9.447 27.447 1.00 92.00 71 ARG A O 1
ATOM 536 N N . GLY A 1 72 ? -15.003 8.152 26.553 1.00 91.00 72 GLY A N 1
ATOM 537 C CA . GLY A 1 72 ? -15.894 7.001 26.387 1.00 91.00 72 GLY A CA 1
ATOM 538 C C . GLY A 1 72 ? -16.808 7.082 25.161 1.00 91.00 72 GLY A C 1
ATOM 539 O O . GLY A 1 72 ? -17.667 6.222 24.991 1.00 91.00 72 GLY A O 1
ATOM 540 N N . ALA A 1 73 ? -16.652 8.105 24.315 1.00 91.69 73 ALA A N 1
ATOM 541 C CA . ALA A 1 73 ? -17.465 8.254 23.115 1.00 91.69 73 ALA A CA 1
ATOM 542 C C . ALA A 1 73 ? -17.087 7.184 22.073 1.00 91.69 73 ALA A C 1
ATOM 544 O O . ALA A 1 73 ? -15.898 7.027 21.790 1.00 91.69 73 ALA A O 1
ATOM 545 N N . PRO A 1 74 ? -18.053 6.467 21.473 1.00 93.31 74 PRO A N 1
ATOM 546 C CA . PRO A 1 74 ? -17.762 5.570 20.363 1.00 93.31 74 PRO A CA 1
ATOM 547 C C . PRO A 1 74 ? -17.335 6.392 19.143 1.00 93.31 74 PRO A C 1
ATOM 549 O O . PRO A 1 74 ? -18.034 7.319 18.731 1.00 93.31 74 PRO A O 1
ATOM 552 N N . VAL A 1 75 ? -16.185 6.057 18.565 1.00 92.25 75 VAL A N 1
ATOM 553 C CA . VAL A 1 75 ? -15.647 6.708 17.364 1.00 92.25 75 VAL A CA 1
ATOM 554 C C . VAL A 1 75 ? -15.224 5.662 16.341 1.00 92.25 75 VAL A C 1
ATOM 556 O O . VAL A 1 75 ? -14.906 4.527 16.694 1.00 92.25 75 VAL A O 1
ATOM 559 N N . SER A 1 76 ? -15.215 6.040 15.062 1.00 91.06 76 SER A N 1
ATOM 560 C CA . SER A 1 76 ? -14.664 5.184 14.006 1.00 91.06 76 SER A CA 1
ATOM 561 C C . SER A 1 76 ? -13.203 4.861 14.304 1.00 91.06 76 SER A C 1
ATOM 563 O O . SER A 1 76 ? -12.451 5.743 14.727 1.00 91.06 76 SER A O 1
ATOM 565 N N . ASN A 1 77 ? -12.793 3.616 14.060 1.00 91.69 77 ASN A N 1
ATOM 566 C CA . ASN A 1 77 ? -11.399 3.221 14.200 1.00 91.69 77 ASN A CA 1
ATOM 567 C C . ASN A 1 77 ? -10.528 4.068 13.246 1.00 91.69 77 ASN A C 1
ATOM 569 O O . ASN A 1 77 ? -10.741 4.009 12.030 1.00 91.69 77 ASN A O 1
ATOM 573 N N . PRO A 1 78 ? -9.563 4.857 13.756 1.00 89.38 78 PRO A N 1
ATOM 574 C CA . PRO A 1 78 ? -8.767 5.766 12.929 1.00 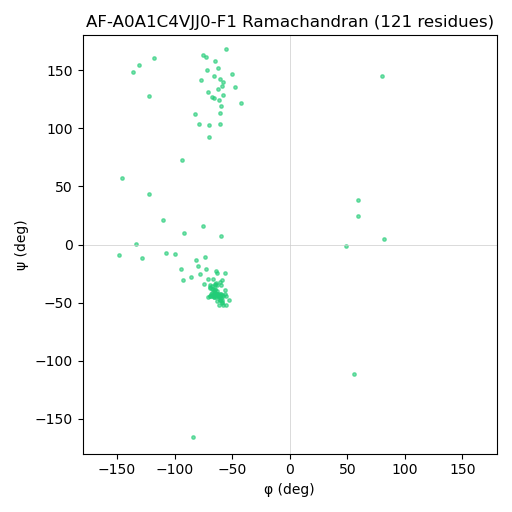89.38 78 PRO A CA 1
ATOM 575 C C . PRO A 1 78 ? -7.907 5.032 11.893 1.00 89.38 78 PRO A C 1
ATOM 577 O O . PRO A 1 78 ? -7.578 5.601 10.853 1.00 89.38 78 PRO A O 1
ATOM 580 N N . LEU A 1 79 ? -7.591 3.753 12.130 1.00 90.69 79 LEU A N 1
ATOM 581 C CA . LEU A 1 79 ? -6.853 2.930 11.174 1.00 90.69 79 LEU A CA 1
ATOM 582 C C . LEU A 1 79 ? -7.621 2.738 9.861 1.00 90.69 79 LEU A C 1
ATOM 584 O O . LEU A 1 79 ? -7.000 2.529 8.823 1.00 90.69 79 LEU A O 1
ATOM 588 N N . PHE A 1 80 ? -8.953 2.857 9.868 1.00 90.31 80 PHE A N 1
ATOM 589 C CA . PHE A 1 80 ? -9.759 2.723 8.656 1.00 90.31 80 PHE A CA 1
ATOM 590 C C . PHE A 1 80 ? -9.396 3.778 7.601 1.00 90.31 80 PHE A C 1
ATOM 592 O O . PHE A 1 80 ? -9.239 3.468 6.416 1.00 90.31 80 PHE A O 1
ATOM 599 N N . ASP A 1 81 ? -9.191 5.023 8.034 1.00 90.31 81 ASP A N 1
ATOM 600 C CA . ASP A 1 81 ? -8.770 6.096 7.136 1.00 90.31 81 ASP A CA 1
ATOM 601 C C . ASP A 1 81 ? -7.331 5.886 6.661 1.00 90.31 81 ASP A C 1
ATOM 603 O O . ASP A 1 81 ? -7.036 6.112 5.485 1.00 90.31 81 ASP A O 1
ATOM 607 N N . THR A 1 82 ? -6.451 5.377 7.529 1.00 89.12 82 THR A N 1
ATOM 608 C CA . THR A 1 82 ? -5.073 5.013 7.167 1.00 89.12 82 THR A CA 1
ATOM 609 C C . THR A 1 82 ? -5.040 3.962 6.060 1.00 89.12 82 THR A C 1
ATOM 611 O O . THR A 1 82 ? -4.346 4.156 5.062 1.00 89.12 82 THR A O 1
ATOM 614 N N . VAL A 1 83 ? -5.834 2.894 6.184 1.00 90.44 83 VAL A N 1
ATOM 615 C CA . VAL A 1 83 ? -5.970 1.845 5.161 1.00 90.44 83 VAL A CA 1
ATOM 616 C C . VAL A 1 83 ? -6.374 2.453 3.821 1.00 90.44 83 VAL A C 1
ATOM 618 O O . VAL A 1 83 ? -5.717 2.248 2.795 1.00 90.44 83 VAL A O 1
ATOM 621 N N . ARG A 1 84 ? -7.445 3.254 3.822 1.00 89.44 84 ARG A N 1
ATOM 622 C CA . ARG A 1 84 ? -7.971 3.877 2.604 1.00 89.44 84 ARG A CA 1
ATOM 623 C C . ARG A 1 84 ? -6.944 4.803 1.952 1.00 89.44 84 ARG A C 1
ATOM 625 O O . ARG A 1 84 ? -6.786 4.779 0.726 1.00 89.44 84 ARG A O 1
ATOM 632 N N . GLN A 1 85 ? -6.270 5.630 2.745 1.00 90.88 85 GLN A N 1
ATOM 633 C CA . GLN A 1 85 ? -5.262 6.568 2.256 1.00 90.88 85 GLN A CA 1
ATOM 634 C C . GLN A 1 85 ? -4.052 5.833 1.681 1.00 90.88 85 GLN A C 1
ATOM 636 O O . GLN A 1 85 ? -3.632 6.158 0.572 1.00 90.88 85 GLN A O 1
ATOM 641 N N . ALA A 1 86 ? -3.549 4.804 2.367 1.00 89.00 86 ALA A N 1
ATOM 642 C CA . ALA A 1 86 ? -2.410 4.013 1.914 1.00 89.00 86 ALA A CA 1
ATOM 643 C C . ALA A 1 86 ? -2.690 3.330 0.566 1.00 89.00 86 ALA A C 1
ATOM 645 O O . ALA A 1 86 ? -1.911 3.485 -0.377 1.00 89.00 86 ALA A O 1
ATOM 646 N N . ARG A 1 87 ? -3.851 2.674 0.416 1.00 88.75 87 ARG A N 1
ATOM 647 C CA . ARG A 1 87 ? -4.251 2.058 -0.863 1.00 88.75 87 ARG A CA 1
ATOM 648 C C . ARG A 1 87 ? -4.403 3.101 -1.976 1.00 88.75 87 ARG A C 1
ATOM 650 O O . ARG A 1 87 ? -3.938 2.891 -3.094 1.00 88.75 87 ARG A O 1
ATOM 657 N N . THR A 1 88 ? -5.007 4.253 -1.677 1.00 86.44 88 THR A N 1
ATOM 658 C CA . THR A 1 88 ? -5.173 5.343 -2.657 1.00 86.44 88 THR A CA 1
ATOM 659 C C . THR A 1 88 ? -3.824 5.911 -3.104 1.00 86.44 88 THR A C 1
ATOM 661 O O . THR A 1 88 ? -3.611 6.142 -4.296 1.00 86.44 88 THR A O 1
ATOM 664 N N . ALA A 1 89 ? -2.900 6.110 -2.165 1.00 86.38 89 ALA A N 1
ATOM 665 C CA . ALA A 1 89 ? -1.557 6.597 -2.439 1.00 86.38 89 ALA A CA 1
ATOM 666 C C . ALA A 1 89 ? -0.747 5.596 -3.277 1.00 86.38 89 ALA A C 1
ATOM 668 O O . ALA A 1 89 ? -0.118 6.015 -4.245 1.00 86.38 89 ALA A O 1
ATOM 669 N N . ALA A 1 90 ? -0.836 4.290 -2.992 1.00 86.81 90 ALA A N 1
ATOM 670 C CA . ALA A 1 90 ? -0.191 3.245 -3.792 1.00 86.81 90 ALA A CA 1
ATOM 671 C C . ALA A 1 90 ? -0.670 3.276 -5.253 1.00 86.81 90 ALA A C 1
ATOM 673 O O . ALA A 1 90 ? 0.130 3.355 -6.183 1.00 86.81 90 ALA A O 1
ATOM 674 N N . VAL A 1 91 ? -1.990 3.318 -5.466 1.00 84.94 91 VAL A N 1
ATOM 675 C CA . VAL A 1 91 ? -2.573 3.434 -6.815 1.00 84.94 91 VAL A CA 1
ATOM 676 C C . VAL A 1 91 ? -2.108 4.707 -7.513 1.00 84.94 91 VAL A C 1
ATOM 678 O O . VAL A 1 91 ? -1.793 4.689 -8.701 1.00 84.94 91 VAL A O 1
ATOM 681 N N . THR A 1 92 ? -2.079 5.822 -6.789 1.00 82.81 92 THR A N 1
ATOM 682 C CA . THR A 1 92 ? -1.695 7.119 -7.351 1.00 82.81 92 THR A CA 1
ATOM 683 C C . THR A 1 92 ? -0.219 7.133 -7.736 1.00 82.81 92 THR A C 1
ATOM 685 O O . THR A 1 92 ? 0.108 7.610 -8.819 1.00 82.81 92 THR A O 1
ATOM 688 N N . ALA A 1 93 ? 0.662 6.565 -6.910 1.00 81.75 93 ALA A N 1
ATOM 689 C CA . ALA A 1 93 ? 2.087 6.446 -7.198 1.00 81.75 93 ALA A CA 1
ATOM 690 C C . ALA A 1 93 ? 2.335 5.617 -8.467 1.00 81.75 93 ALA A C 1
ATOM 692 O O . ALA A 1 93 ? 3.036 6.079 -9.368 1.00 81.75 93 ALA A O 1
ATOM 693 N N . LEU A 1 94 ? 1.686 4.453 -8.595 1.00 81.00 94 LEU A N 1
ATOM 694 C CA . LEU A 1 94 ? 1.784 3.627 -9.804 1.00 81.00 94 LEU A CA 1
ATOM 695 C C . LEU A 1 94 ? 1.240 4.344 -11.044 1.00 81.00 94 LEU A C 1
ATOM 697 O O . LEU A 1 94 ? 1.890 4.341 -12.084 1.00 81.00 94 LEU A O 1
ATOM 701 N N . LYS A 1 95 ? 0.085 5.012 -10.943 1.00 78.25 95 LYS A N 1
ATOM 702 C CA . LYS A 1 95 ? -0.510 5.750 -12.072 1.00 78.25 95 LYS A CA 1
ATOM 703 C C . LYS A 1 95 ? 0.332 6.939 -12.519 1.00 78.25 95 LYS A C 1
ATOM 705 O O . LYS A 1 95 ? 0.484 7.161 -13.714 1.00 78.25 95 LYS A O 1
ATOM 710 N N . THR A 1 96 ? 0.865 7.701 -11.567 1.00 72.75 96 THR A N 1
ATOM 711 C CA . THR A 1 96 ? 1.644 8.917 -11.850 1.00 72.75 96 THR A CA 1
ATOM 712 C C . THR A 1 96 ? 2.912 8.587 -12.623 1.00 72.75 96 THR A C 1
ATOM 714 O O . THR A 1 96 ? 3.325 9.349 -13.490 1.00 72.75 96 THR A O 1
ATOM 717 N N . VAL A 1 97 ? 3.515 7.435 -12.333 1.00 69.44 97 VAL A N 1
ATOM 718 C CA . VAL A 1 97 ? 4.752 7.015 -12.992 1.00 69.44 97 VAL A CA 1
ATOM 719 C C . VAL A 1 97 ? 4.503 6.099 -14.196 1.00 69.44 97 VAL A C 1
ATOM 721 O O . VAL A 1 97 ? 5.340 6.008 -15.091 1.00 69.44 97 VAL A O 1
ATOM 724 N N . GLY A 1 98 ? 3.335 5.461 -14.256 1.00 59.94 98 GLY A N 1
ATOM 725 C CA . GLY A 1 98 ? 2.962 4.458 -15.247 1.00 59.94 98 GLY A CA 1
ATOM 726 C C . GLY A 1 98 ? 1.713 4.806 -16.050 1.00 59.94 98 GLY A C 1
ATOM 727 O O . GLY A 1 98 ? 0.906 3.918 -16.309 1.00 59.94 98 GLY A O 1
ATOM 728 N N . ALA A 1 99 ? 1.554 6.048 -16.515 1.00 45.06 99 ALA A N 1
ATOM 729 C CA . ALA A 1 99 ? 0.476 6.432 -17.440 1.00 45.06 99 ALA A CA 1
ATOM 730 C C . ALA A 1 99 ? 0.475 5.667 -18.795 1.00 45.06 99 ALA A C 1
ATOM 732 O O . ALA A 1 99 ? -0.311 6.002 -19.668 1.00 45.06 99 ALA A O 1
ATOM 733 N N . ASN A 1 100 ? 1.316 4.637 -18.969 1.00 46.84 100 ASN A N 1
ATOM 734 C CA . ASN A 1 100 ? 1.334 3.699 -20.094 1.00 46.84 100 ASN A CA 1
ATOM 735 C C . ASN A 1 100 ? 1.756 2.279 -19.649 1.00 46.84 100 ASN A C 1
ATOM 737 O O . ASN A 1 100 ? 2.689 1.704 -20.202 1.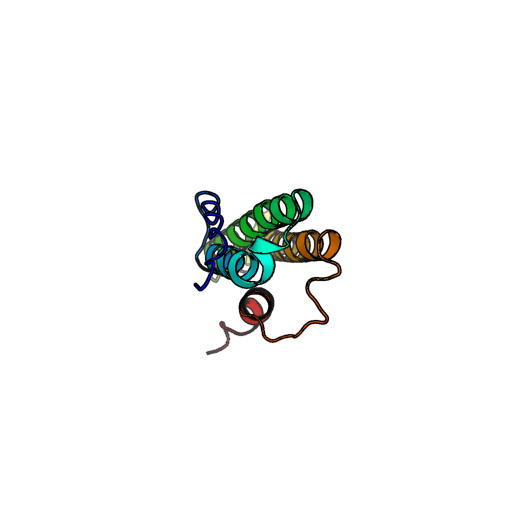00 46.84 100 ASN A O 1
ATOM 741 N N . LEU A 1 101 ? 1.059 1.663 -18.688 1.00 49.28 101 LEU A N 1
ATOM 742 C CA . LEU A 1 101 ? 1.080 0.188 -18.555 1.00 49.28 101 LEU A CA 1
ATOM 743 C C . LEU A 1 101 ? 0.219 -0.508 -19.640 1.00 49.28 101 LEU A C 1
ATOM 745 O O . LEU A 1 101 ? -0.082 -1.692 -19.530 1.00 49.28 101 LEU A O 1
ATOM 749 N N . GLY A 1 102 ? -0.140 0.222 -20.706 1.00 36.12 102 GLY A N 1
ATOM 750 C CA . GLY A 1 102 ? -1.124 -0.172 -21.711 1.00 36.12 102 GLY A CA 1
ATOM 751 C C . GLY A 1 102 ? -2.544 0.083 -21.211 1.00 36.12 102 GLY A C 1
ATOM 752 O O . GLY A 1 102 ? -2.811 -0.019 -20.013 1.00 36.12 102 GLY A O 1
ATOM 753 N N . ASP A 1 103 ? -3.446 0.460 -22.117 1.00 38.91 103 ASP A N 1
ATOM 754 C CA . ASP A 1 103 ? -4.882 0.510 -21.842 1.00 38.91 103 ASP A CA 1
ATOM 755 C C . ASP A 1 103 ? -5.311 -0.733 -21.046 1.00 38.91 103 ASP A C 1
ATOM 757 O O . ASP A 1 103 ? -5.059 -1.872 -21.440 1.00 38.91 103 ASP A O 1
ATOM 761 N N . ALA A 1 104 ? -5.883 -0.472 -19.869 1.00 53.50 104 ALA A N 1
ATOM 762 C CA . ALA A 1 104 ? -6.139 -1.437 -18.806 1.00 53.50 104 ALA A CA 1
ATOM 763 C C . ALA A 1 104 ? -6.966 -2.659 -19.263 1.00 53.50 104 ALA A C 1
ATOM 765 O O . ALA A 1 104 ? -7.683 -2.617 -20.261 1.00 53.50 104 ALA A O 1
ATOM 766 N N . PRO A 1 105 ? -7.035 -3.706 -18.428 1.00 43.94 105 PRO A N 1
ATOM 767 C CA . PRO A 1 105 ? -8.271 -3.813 -17.648 1.00 43.94 105 PRO A CA 1
ATOM 768 C C . PRO A 1 105 ? -7.947 -4.172 -16.191 1.00 43.94 105 PRO A C 1
ATOM 770 O O . PRO A 1 105 ? -6.953 -4.818 -15.893 1.00 43.94 105 PRO A O 1
ATOM 773 N N . SER A 1 106 ? -8.701 -3.763 -15.173 1.00 39.72 106 SER A N 1
ATOM 774 C CA . SER A 1 106 ? -9.936 -4.441 -14.726 1.00 39.72 106 SER A CA 1
ATOM 775 C C . SER A 1 106 ? -9.841 -5.974 -14.522 1.00 39.72 106 SER A C 1
ATOM 777 O O . SER A 1 106 ? -10.821 -6.573 -14.090 1.00 39.72 106 SER A O 1
ATOM 779 N N . GLY A 1 107 ? -8.690 -6.609 -14.783 1.00 37.94 107 GLY A N 1
ATOM 780 C CA . GLY A 1 107 ? -8.504 -8.059 -14.848 1.00 37.94 107 GLY A CA 1
ATOM 781 C C . GLY A 1 107 ? -7.125 -8.585 -14.420 1.00 37.94 107 GLY A C 1
ATOM 782 O O . GLY A 1 107 ? -7.009 -9.795 -14.250 1.00 37.94 107 GLY A O 1
ATOM 783 N N . THR A 1 108 ? -6.110 -7.743 -14.181 1.00 45.97 108 THR A N 1
ATOM 784 C CA . THR A 1 108 ? -4.845 -8.194 -13.561 1.00 45.97 108 THR A CA 1
ATOM 785 C C . THR A 1 108 ? -5.032 -8.513 -12.079 1.00 45.97 108 THR A C 1
ATOM 787 O O . THR A 1 108 ? -5.878 -7.911 -11.408 1.00 45.97 108 THR A O 1
ATOM 790 N N . ASN A 1 109 ? -4.249 -9.456 -11.546 1.00 47.88 109 ASN A N 1
ATOM 791 C CA . ASN A 1 109 ? -4.290 -9.807 -10.125 1.00 47.88 109 ASN A CA 1
ATOM 792 C C . ASN A 1 109 ? -3.936 -8.605 -9.245 1.00 47.88 109 ASN A C 1
ATOM 794 O O . ASN A 1 109 ? -4.591 -8.432 -8.228 1.00 47.88 109 ASN A O 1
ATOM 798 N N . ALA A 1 110 ? -3.060 -7.692 -9.681 1.00 45.09 110 ALA A N 1
ATOM 799 C CA . ALA A 1 110 ? -2.853 -6.398 -9.029 1.00 45.09 110 ALA A CA 1
ATOM 800 C C . ALA A 1 110 ? -4.130 -5.532 -8.968 1.00 45.09 110 ALA A C 1
ATOM 802 O O . ALA A 1 110 ? -4.482 -4.988 -7.919 1.00 45.09 110 ALA A O 1
ATOM 803 N N . GLY A 1 111 ? -4.874 -5.431 -10.077 1.00 44.88 111 GLY A N 1
ATOM 804 C CA . GLY A 1 111 ? -6.153 -4.716 -10.135 1.00 44.88 111 GLY A CA 1
ATOM 805 C C . GLY A 1 111 ? -7.255 -5.392 -9.311 1.00 44.88 111 GLY A C 1
ATOM 806 O O . GLY A 1 111 ? -8.063 -4.708 -8.681 1.00 44.88 111 GLY A O 1
ATOM 807 N N . ARG A 1 112 ? -7.264 -6.731 -9.260 1.00 49.28 112 ARG A N 1
ATOM 808 C CA . ARG A 1 112 ? -8.161 -7.541 -8.418 1.00 49.28 112 ARG A CA 1
ATOM 809 C C . ARG A 1 112 ? -7.728 -7.595 -6.956 1.00 49.28 112 ARG A C 1
ATOM 811 O O . ARG A 1 112 ? -8.603 -7.760 -6.125 1.00 49.28 112 ARG A O 1
ATOM 818 N N . ALA A 1 113 ? -6.460 -7.419 -6.608 1.00 50.34 113 ALA A N 1
ATOM 819 C CA . ALA A 1 113 ? -5.996 -7.261 -5.230 1.00 50.34 113 ALA A CA 1
ATOM 820 C C . ALA A 1 113 ? -6.432 -5.885 -4.707 1.00 50.34 113 ALA A C 1
ATOM 822 O O . ALA A 1 113 ? -7.071 -5.777 -3.661 1.00 50.34 113 ALA A O 1
ATOM 823 N N . LEU A 1 114 ? -6.251 -4.844 -5.528 1.00 51.00 114 LEU A N 1
ATOM 824 C CA . LEU A 1 114 ? -6.725 -3.488 -5.247 1.00 51.00 114 LEU A CA 1
ATOM 825 C C . LEU A 1 114 ? -8.261 -3.364 -5.187 1.00 51.00 114 LEU A C 1
ATOM 827 O O . LEU A 1 114 ? -8.776 -2.582 -4.387 1.00 51.00 114 LEU A O 1
ATOM 831 N N . ALA A 1 115 ? -9.010 -4.118 -6.001 1.00 44.41 115 ALA A N 1
ATOM 832 C CA . ALA A 1 115 ? -10.481 -4.101 -6.004 1.00 44.41 115 ALA A CA 1
ATOM 833 C C . ALA A 1 115 ? -11.128 -5.172 -5.099 1.00 44.41 115 ALA A C 1
ATOM 835 O O . ALA A 1 115 ? -12.222 -4.969 -4.569 1.00 44.41 115 ALA A O 1
ATOM 836 N N . GLY A 1 116 ? -10.474 -6.318 -4.918 1.00 39.56 116 GLY A N 1
ATOM 837 C CA . GLY A 1 116 ? -10.989 -7.524 -4.261 1.00 39.56 116 GLY A CA 1
ATOM 838 C C . GLY A 1 116 ? -10.954 -7.474 -2.739 1.00 39.56 116 GLY A C 1
ATOM 839 O O . GLY A 1 116 ? -11.746 -8.174 -2.104 1.00 39.56 116 GLY A O 1
ATOM 840 N N . ALA A 1 117 ? -10.154 -6.579 -2.149 1.00 45.75 117 ALA A N 1
ATOM 841 C CA . ALA A 1 117 ? -10.249 -6.241 -0.727 1.00 45.75 117 ALA A CA 1
ATOM 842 C C . ALA A 1 117 ? -11.665 -5.754 -0.336 1.00 45.75 117 ALA A C 1
ATOM 844 O O . ALA A 1 117 ? -12.095 -5.928 0.800 1.00 45.75 117 ALA A O 1
ATOM 845 N N . ARG A 1 118 ? -12.454 -5.223 -1.288 1.00 43.25 118 ARG A N 1
ATOM 846 C CA . ARG A 1 118 ? -13.834 -4.765 -1.031 1.00 43.25 118 ARG A CA 1
ATOM 847 C C . ARG A 1 118 ? -14.892 -5.878 -1.026 1.00 43.25 118 ARG A C 1
ATOM 849 O O . ARG A 1 118 ? -15.999 -5.612 -0.573 1.00 43.25 118 ARG A O 1
ATOM 856 N N . TRP A 1 119 ? -14.593 -7.093 -1.503 1.00 38.66 119 TRP A N 1
ATOM 857 C CA . TRP A 1 119 ? -15.622 -8.126 -1.747 1.00 38.66 119 TRP A CA 1
ATOM 858 C C . TRP A 1 119 ? -15.344 -9.499 -1.120 1.00 38.66 119 TRP A C 1
ATOM 860 O O . TRP A 1 119 ? -16.257 -10.318 -1.050 1.00 38.66 119 TRP A O 1
ATOM 870 N N . ARG A 1 120 ? -14.131 -9.770 -0.612 1.00 43.53 120 ARG A N 1
ATOM 871 C CA . ARG A 1 120 ? -13.819 -11.065 0.029 1.00 43.53 120 ARG A CA 1
ATOM 872 C C . ARG A 1 120 ? -14.430 -11.262 1.430 1.00 43.53 120 ARG A C 1
ATOM 874 O O . ARG A 1 120 ? -14.443 -12.389 1.899 1.00 43.53 120 ARG A O 1
ATOM 881 N N . LYS A 1 121 ? -14.999 -10.228 2.069 1.00 42.75 121 LYS A N 1
ATOM 882 C CA . LYS A 1 121 ? -15.599 -10.310 3.425 1.00 42.75 121 LYS A CA 1
ATOM 883 C C . LYS A 1 121 ?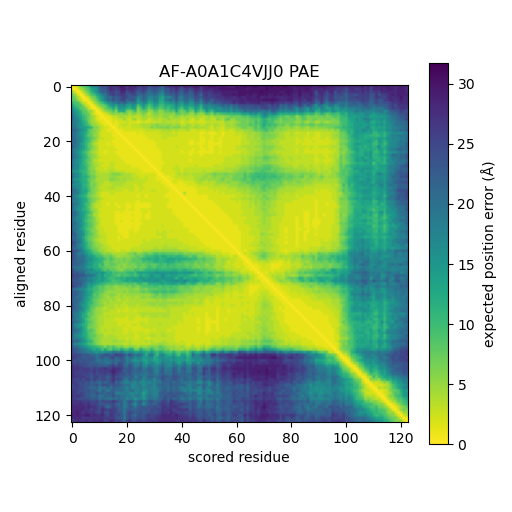 -17.111 -10.623 3.445 1.00 42.75 121 LYS A C 1
ATOM 885 O O . LYS A 1 121 ? -17.738 -10.499 4.490 1.00 42.75 121 LYS A O 1
ATOM 890 N N . ALA A 1 122 ? -17.710 -10.987 2.307 1.00 37.81 122 ALA A N 1
ATOM 891 C CA . ALA A 1 122 ? -19.152 -11.255 2.191 1.00 37.81 122 ALA A CA 1
ATOM 892 C C . ALA A 1 122 ? -19.503 -12.738 1.956 1.00 37.81 122 ALA A C 1
ATOM 894 O O . ALA A 1 122 ? -20.587 -13.030 1.450 1.00 37.81 122 ALA A O 1
ATOM 895 N N . ARG A 1 123 ? -18.610 -13.676 2.288 1.00 35.75 123 ARG A N 1
ATOM 896 C CA . ARG A 1 123 ? -18.894 -15.109 2.171 1.00 35.75 123 ARG A CA 1
ATOM 897 C C . ARG A 1 123 ? -18.401 -15.892 3.371 1.00 35.75 123 ARG A C 1
ATOM 899 O O . ARG A 1 123 ? -17.284 -15.578 3.831 1.00 35.75 123 ARG A O 1
#

Radius of gyration: 17.68 Å; Cα contacts (8 Å, |Δi|>4): 105; chains: 1; bounding box: 40×31×60 Å

Nearest PDB structures (foldseek):
  3aqb-assembly2_D  TM=3.245E-01  e=4.156E+00  Micrococcus luteus
  3pde-assembly2_D-2  TM=3.642E-01  e=7.844E+00  Levilactobacillus brevis ATCC 367

Organism: Micromonospora viridifaciens (NCBI:txid1881)

Solvent-accessible surface area (backbone atoms only — not comparable to full-atom values): 7296 Å² total; per-residue (Å²): 135,86,82,73,73,81,78,73,80,78,77,80,76,73,83,88,56,38,71,73,20,44,52,37,51,52,52,49,43,73,78,36,50,92,74,56,46,74,66,37,49,53,28,46,59,52,21,31,53,25,36,25,49,22,52,52,37,49,60,74,39,69,87,49,62,61,38,75,42,83,94,70,41,80,35,71,32,69,52,59,59,52,27,53,49,26,49,51,48,21,55,48,38,44,45,75,62,42,84,72,81,55,90,78,63,98,72,42,67,54,50,44,55,74,55,39,74,80,61,68,85,78,119

Foldseek 3Di:
DPPPDPPDDQDDADPQFDPLLVLLSCLCCVLCVVPQDPLLVVLSNLLSVLQRLLVVLCVVCPVPQWDQDPPRDTDGDPSVVSNVVSLVSSVVSNCVRCVPPPDDDPDGSNSCSSVVVVPPVPD

Sequence (123 aa):
MTDTAPERPLPDPPPDLTPDALDLWEDILTHHGATITTIGFGALVQSVKLVALADRAEEAIGSDFVVIGFRGAPVSNPLFDTVRQARTAAVTALKTVGANLGDAPSGTNAGRALAGARWRKAR

Mean predicted aligned error: 10.84 Å

pLDDT: mean 75.94, std 19.66, range [35.75, 94.5]